Protein AF-A0A914PZI1-F1 (afdb_monomer)

Secondary structure (DSSP, 8-state):
-----------GGGHHHHHHHHHHHT-HHHHHHHHHHHHHHHHHTTS-----------S---------EEEEE-S--SEEEEETT--EEEEEEEEEES--EEEEEETTEEPPP-SSEEEEEETTEEEEEESS--GGG-EEEEEEEEETTEEEEEEEEEEEE-------

InterPro domains:
  IPR003598 Immunoglobulin subtype 2 [SM00408] (83-150)
  IPR003599 Immunoglobulin domain subtype [SM00409] (77-161)
  IPR007110 Immunoglobulin-like domain [PS50835] (65-161)
  IPR013098 Immunoglobulin I-set [PF07679] (71-160)
  IPR013783 Immunoglobulin-like fold [G3DSA:2.60.40.10] (67-165)
  IPR036179 Immunoglobulin-like domain superfamily [SSF48726] (71-162)

Structure (mmCIF, N/CA/C/O backbone):
data_AF-A0A914PZI1-F1
#
_entry.id   AF-A0A914PZI1-F1
#
loop_
_atom_site.group_PDB
_atom_site.id
_atom_site.type_symbol
_atom_site.label_atom_id
_atom_site.label_alt_id
_atom_site.label_comp_id
_atom_site.label_asym_id
_atom_site.label_entity_id
_atom_site.label_seq_id
_atom_site.pdbx_PDB_ins_code
_atom_site.Cartn_x
_atom_site.Cartn_y
_atom_site.Cartn_z
_atom_site.occupancy
_atom_site.B_iso_or_equiv
_atom_site.auth_seq_id
_atom_site.auth_comp_id
_atom_site.auth_asym_id
_atom_site.auth_atom_id
_atom_site.pdbx_PDB_model_num
ATOM 1 N N . MET A 1 1 ? 46.127 38.692 -4.609 1.00 44.25 1 MET A N 1
ATOM 2 C CA . MET A 1 1 ? 45.945 38.220 -3.221 1.00 44.25 1 MET A CA 1
ATOM 3 C C . MET A 1 1 ? 45.212 36.891 -3.291 1.00 44.25 1 MET A C 1
ATOM 5 O O . MET A 1 1 ? 44.071 36.889 -3.726 1.00 44.25 1 MET A O 1
ATOM 9 N N . LEU A 1 2 ? 45.874 35.771 -2.993 1.00 40.28 2 LEU A N 1
ATOM 10 C CA . LEU A 1 2 ? 45.245 34.446 -2.992 1.00 40.28 2 LEU A CA 1
ATOM 11 C C . LEU A 1 2 ? 44.801 34.139 -1.560 1.00 40.28 2 LEU A C 1
ATOM 13 O O . LEU A 1 2 ? 45.630 34.077 -0.654 1.00 40.28 2 LEU A O 1
ATOM 17 N N . THR A 1 3 ? 43.494 34.028 -1.346 1.00 47.47 3 THR A N 1
ATOM 18 C CA . THR A 1 3 ? 42.902 33.682 -0.052 1.00 47.47 3 THR A CA 1
ATOM 19 C C . THR A 1 3 ? 43.237 32.234 0.279 1.00 47.47 3 THR A C 1
ATOM 21 O O . THR A 1 3 ? 42.786 31.315 -0.401 1.00 47.47 3 THR A O 1
ATOM 24 N N . ASN A 1 4 ? 44.058 32.047 1.309 1.00 48.62 4 ASN A N 1
ATOM 25 C CA . ASN A 1 4 ? 44.426 30.746 1.845 1.00 48.62 4 ASN A CA 1
ATOM 26 C C . ASN A 1 4 ? 43.176 30.109 2.473 1.00 48.62 4 ASN A C 1
ATOM 28 O O . ASN A 1 4 ? 42.685 30.580 3.499 1.00 48.62 4 ASN A O 1
ATOM 32 N N . ILE A 1 5 ? 42.609 29.103 1.807 1.00 52.25 5 ILE A N 1
ATOM 33 C CA . ILE A 1 5 ? 41.420 28.393 2.277 1.00 52.25 5 ILE A CA 1
ATOM 34 C C . ILE A 1 5 ? 41.900 27.390 3.327 1.00 52.25 5 ILE A C 1
ATOM 36 O O . ILE A 1 5 ? 42.444 26.339 2.991 1.00 52.25 5 ILE A O 1
ATOM 40 N N . THR A 1 6 ? 4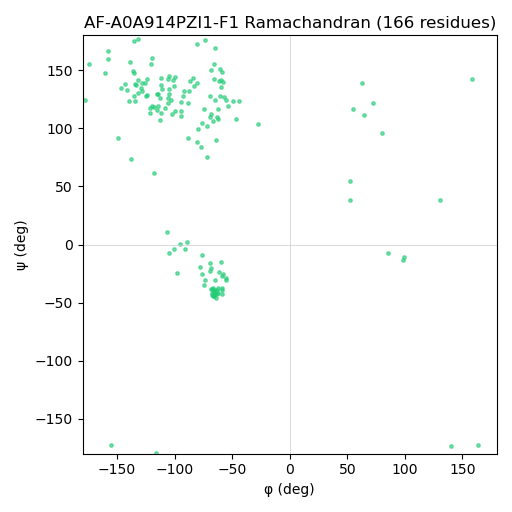1.755 27.728 4.606 1.00 53.47 6 THR A N 1
ATOM 41 C CA . THR A 1 6 ? 42.069 26.818 5.711 1.00 53.47 6 THR A CA 1
ATOM 42 C C . THR A 1 6 ? 41.155 25.596 5.619 1.00 53.47 6 THR A C 1
ATOM 44 O O . THR A 1 6 ? 39.953 25.701 5.861 1.00 53.47 6 THR A O 1
ATOM 47 N N . GLN A 1 7 ? 41.706 24.439 5.237 1.00 53.06 7 GLN A N 1
ATOM 48 C CA . GLN A 1 7 ? 40.966 23.177 5.237 1.00 53.06 7 GLN A CA 1
ATOM 49 C C . GLN A 1 7 ? 40.435 22.873 6.651 1.00 53.06 7 GLN A C 1
ATOM 51 O O . GLN A 1 7 ? 41.155 23.092 7.632 1.00 53.06 7 GLN A O 1
ATOM 56 N N . PRO A 1 8 ? 39.197 22.363 6.784 1.00 50.03 8 PRO A N 1
ATOM 57 C CA . PRO A 1 8 ? 38.625 22.028 8.081 1.00 50.03 8 PRO A CA 1
ATOM 58 C C . PRO A 1 8 ? 39.463 20.937 8.757 1.00 50.03 8 PRO A C 1
ATOM 60 O O . PRO A 1 8 ? 39.590 19.820 8.256 1.00 50.03 8 PRO A O 1
ATOM 63 N N . ARG A 1 9 ? 40.058 21.271 9.907 1.00 60.47 9 ARG A N 1
ATOM 64 C CA . ARG A 1 9 ? 40.841 20.331 10.712 1.00 60.47 9 ARG A CA 1
ATOM 65 C C . ARG A 1 9 ? 39.872 19.405 11.443 1.00 60.47 9 ARG A C 1
ATOM 67 O O . ARG A 1 9 ? 39.217 19.819 12.397 1.00 60.47 9 ARG A O 1
ATOM 74 N N . ILE A 1 10 ? 39.758 18.170 10.964 1.00 67.31 10 ILE A N 1
ATOM 75 C CA . ILE A 1 10 ? 38.937 17.135 11.599 1.00 67.31 10 ILE A CA 1
ATOM 76 C C . ILE A 1 10 ? 39.488 16.896 13.021 1.00 67.31 10 ILE A C 1
ATOM 78 O O . ILE A 1 10 ? 40.698 16.695 13.161 1.00 67.31 10 ILE A O 1
ATOM 82 N N . PRO A 1 11 ? 38.655 16.943 14.079 1.00 75.88 11 PRO A N 1
ATOM 83 C CA . PRO A 1 11 ? 39.105 16.696 15.450 1.00 75.88 11 PRO A CA 1
ATOM 84 C C . PRO A 1 11 ? 39.710 15.292 15.603 1.00 75.88 11 PRO A C 1
ATOM 86 O O . PRO A 1 11 ? 39.179 14.328 15.051 1.00 75.88 11 PRO A O 1
ATOM 89 N N . GLU A 1 12 ? 40.787 15.149 16.387 1.00 70.69 12 GLU A N 1
ATOM 90 C CA . GLU A 1 12 ? 41.511 13.870 16.553 1.00 70.69 12 GLU A CA 1
ATOM 91 C C . GLU A 1 12 ? 40.630 12.727 17.083 1.00 70.69 12 GLU A C 1
ATOM 93 O O . GLU A 1 12 ? 40.876 11.562 16.770 1.00 70.69 12 GLU A O 1
ATOM 98 N N . THR A 1 13 ? 39.549 13.046 17.800 1.00 73.50 13 THR A N 1
ATOM 99 C CA . THR A 1 13 ? 38.551 12.079 18.286 1.00 73.50 13 THR A CA 1
ATOM 100 C C . THR A 1 13 ? 37.838 11.321 17.163 1.00 73.50 13 THR A C 1
ATOM 102 O O . THR A 1 13 ? 37.382 10.201 17.380 1.00 73.50 13 THR A O 1
ATOM 105 N N . TYR A 1 14 ? 37.784 11.879 15.950 1.00 67.44 14 TYR A N 1
ATOM 106 C CA . TYR A 1 14 ? 37.192 11.236 14.774 1.00 67.44 14 TYR A CA 1
ATOM 107 C C . TYR A 1 14 ? 38.226 10.510 13.898 1.00 67.44 14 TYR A C 1
ATOM 109 O O . TYR A 1 14 ? 37.851 9.884 12.909 1.00 67.44 14 TYR A O 1
ATOM 117 N N . SER A 1 15 ? 39.516 10.523 14.263 1.00 73.38 15 SER A N 1
ATOM 118 C CA . SER A 1 15 ? 40.582 9.875 13.481 1.00 73.38 15 SER A CA 1
ATOM 119 C C . SER A 1 15 ? 40.349 8.372 13.300 1.00 73.38 15 SER A C 1
ATOM 121 O O . SER A 1 15 ? 40.605 7.839 12.223 1.00 73.38 15 SER A O 1
ATOM 123 N N . LEU A 1 16 ? 39.822 7.686 14.322 1.00 73.25 16 LEU A N 1
ATOM 124 C CA . LEU A 1 16 ? 39.502 6.257 14.237 1.00 73.25 16 LEU A CA 1
ATOM 125 C C . LEU A 1 16 ? 38.349 5.983 13.267 1.00 73.25 16 LEU A C 1
ATOM 127 O O . LEU A 1 16 ? 38.441 5.052 12.478 1.00 73.25 16 LEU A O 1
ATOM 131 N N . LEU A 1 17 ? 37.304 6.812 13.276 1.00 71.06 17 LEU A N 1
ATOM 132 C CA . LEU A 1 17 ? 36.172 6.678 12.355 1.00 71.06 17 LEU A CA 1
ATOM 133 C C . LEU A 1 17 ? 36.591 6.935 10.903 1.00 71.06 17 LEU A C 1
ATOM 135 O O . LEU A 1 17 ? 36.191 6.184 10.019 1.00 71.06 17 LEU A O 1
ATOM 139 N N . VAL A 1 18 ? 37.449 7.933 10.667 1.00 75.12 18 VAL A N 1
ATOM 140 C CA . VAL A 1 18 ? 38.014 8.207 9.334 1.00 75.12 18 VAL A CA 1
ATOM 141 C C . VAL A 1 18 ? 38.885 7.042 8.865 1.00 75.12 18 VAL A C 1
ATOM 143 O O . VAL A 1 18 ? 38.690 6.554 7.758 1.00 75.12 18 VAL A O 1
ATOM 146 N N . LYS A 1 19 ? 39.769 6.516 9.721 1.00 75.62 19 LYS A N 1
ATOM 147 C CA . LYS A 1 19 ? 40.601 5.345 9.395 1.00 75.62 19 LYS A CA 1
ATOM 148 C C . LYS A 1 19 ? 39.769 4.091 9.125 1.00 75.62 19 LYS A C 1
ATOM 150 O O . LYS A 1 19 ? 40.116 3.316 8.241 1.00 75.62 19 LYS A O 1
ATOM 155 N N . VAL A 1 20 ? 38.675 3.884 9.860 1.00 75.06 20 VAL A N 1
ATOM 156 C CA . VAL A 1 20 ? 37.734 2.780 9.616 1.00 75.06 20 VAL A CA 1
ATOM 157 C C . VAL A 1 20 ? 37.023 2.968 8.278 1.00 75.06 20 VAL A C 1
ATOM 159 O O . VAL A 1 20 ? 36.961 2.020 7.505 1.00 75.06 20 VAL A O 1
ATOM 162 N N . ALA A 1 21 ? 36.550 4.173 7.956 1.00 69.38 21 ALA A N 1
ATOM 163 C CA . ALA A 1 21 ? 35.927 4.466 6.665 1.00 69.38 21 ALA A CA 1
ATOM 164 C C . ALA A 1 21 ? 36.906 4.292 5.488 1.00 69.38 21 ALA A C 1
ATOM 166 O O . ALA A 1 21 ? 36.553 3.681 4.481 1.00 69.38 21 ALA A O 1
ATOM 167 N N . GLU A 1 22 ? 38.153 4.752 5.627 1.00 71.00 22 GLU A N 1
ATOM 168 C CA . GLU A 1 22 ? 39.214 4.551 4.632 1.00 71.00 22 GLU A CA 1
ATOM 169 C C . GLU A 1 22 ? 39.576 3.069 4.482 1.00 71.00 22 GLU A C 1
ATOM 171 O O . GLU A 1 22 ? 39.730 2.576 3.366 1.00 71.00 22 GLU A O 1
ATOM 176 N N . SER A 1 23 ? 39.657 2.333 5.593 1.00 68.00 23 SER A N 1
ATOM 177 C CA . SER A 1 23 ? 39.932 0.894 5.591 1.00 68.00 23 SER A CA 1
ATOM 178 C C . SER A 1 23 ? 38.785 0.085 4.973 1.00 68.00 23 SER A C 1
ATOM 180 O O . SER A 1 23 ? 39.045 -0.840 4.204 1.00 68.00 23 SER A O 1
ATOM 182 N N . LEU A 1 24 ? 37.528 0.471 5.222 1.00 65.69 24 LEU A N 1
ATOM 183 C CA . LEU A 1 24 ? 36.348 -0.092 4.559 1.00 65.69 24 LEU A CA 1
ATOM 184 C C . LEU A 1 24 ? 36.342 0.231 3.056 1.00 65.69 24 LEU A C 1
ATOM 186 O O . LEU A 1 24 ? 36.035 -0.645 2.251 1.00 65.69 24 LEU A O 1
ATOM 190 N N . GLY A 1 25 ? 36.755 1.440 2.659 1.00 63.59 25 GLY A N 1
ATOM 191 C CA . GLY A 1 25 ? 36.906 1.840 1.253 1.00 63.59 25 GLY A CA 1
ATOM 192 C C . GLY A 1 25 ? 38.055 1.136 0.518 1.00 63.59 25 GLY A C 1
ATOM 193 O O . GLY A 1 25 ? 38.027 1.003 -0.703 1.00 63.59 25 GLY A O 1
ATOM 194 N N . GLN A 1 26 ? 39.052 0.633 1.247 1.00 64.56 26 GLN A N 1
ATOM 195 C CA . GLN A 1 26 ? 40.140 -0.190 0.707 1.00 64.56 26 GLN A CA 1
ATOM 196 C C . GLN A 1 26 ? 39.821 -1.690 0.701 1.00 64.56 26 GLN A C 1
ATOM 198 O O . GLN A 1 26 ? 40.679 -2.480 0.294 1.00 64.56 26 GLN A O 1
ATOM 203 N N . SER A 1 27 ? 38.616 -2.082 1.134 1.00 68.00 27 SER A N 1
ATOM 204 C CA . SER A 1 27 ? 38.190 -3.477 1.206 1.00 68.00 27 SER A CA 1
ATOM 205 C C . SER A 1 27 ? 38.465 -4.201 -0.109 1.00 68.00 27 SER A C 1
ATOM 207 O O . SER A 1 27 ? 37.996 -3.811 -1.182 1.00 68.00 27 SER A O 1
ATOM 209 N N . LEU A 1 28 ? 39.229 -5.289 -0.007 1.00 60.69 28 LEU A N 1
ATOM 210 C CA . LEU A 1 28 ? 39.593 -6.146 -1.131 1.00 60.69 28 LEU A CA 1
ATOM 211 C C . LEU A 1 28 ? 38.343 -6.659 -1.868 1.00 60.69 28 LEU A C 1
ATOM 213 O O . LEU A 1 28 ? 38.380 -6.825 -3.082 1.00 60.69 28 LEU A O 1
ATOM 217 N N . ALA A 1 29 ? 37.218 -6.806 -1.159 1.00 62.22 29 ALA A N 1
ATOM 218 C CA . ALA A 1 29 ? 35.935 -7.181 -1.742 1.00 62.22 29 ALA A CA 1
ATOM 219 C C . ALA A 1 29 ? 35.422 -6.150 -2.765 1.00 62.22 29 ALA A C 1
ATOM 221 O O . ALA A 1 29 ? 34.962 -6.539 -3.833 1.00 62.22 29 ALA A O 1
ATOM 222 N N . ALA A 1 30 ? 35.553 -4.846 -2.490 1.00 61.62 30 ALA A N 1
ATOM 223 C CA . ALA A 1 30 ? 35.122 -3.798 -3.418 1.00 61.62 30 ALA A CA 1
ATOM 224 C C . ALA A 1 30 ? 36.003 -3.755 -4.679 1.00 61.62 30 ALA A C 1
ATOM 226 O O . ALA A 1 30 ? 35.492 -3.590 -5.784 1.00 61.62 30 ALA A O 1
ATOM 227 N N . LYS A 1 31 ? 37.317 -3.973 -4.528 1.00 64.00 31 LYS A N 1
ATOM 228 C CA . LYS A 1 31 ? 38.258 -4.040 -5.661 1.00 64.00 31 LYS A CA 1
ATOM 229 C C . LYS A 1 31 ? 37.998 -5.247 -6.561 1.00 64.00 31 LYS A C 1
ATOM 231 O O . LYS A 1 31 ? 37.958 -5.083 -7.772 1.00 64.00 31 LYS A O 1
ATOM 236 N N . ILE A 1 32 ? 37.741 -6.422 -5.977 1.00 67.75 32 ILE A N 1
ATOM 237 C CA . ILE A 1 32 ? 37.406 -7.641 -6.733 1.00 67.75 32 ILE A CA 1
ATOM 238 C C . ILE A 1 32 ? 36.148 -7.431 -7.584 1.00 67.75 32 ILE A C 1
ATOM 240 O O . ILE A 1 32 ? 36.118 -7.838 -8.742 1.00 67.75 32 ILE A O 1
ATOM 244 N N . ILE A 1 33 ? 35.122 -6.775 -7.032 1.00 68.75 33 ILE A N 1
ATOM 245 C CA . ILE A 1 33 ? 33.871 -6.508 -7.754 1.00 68.75 33 ILE A CA 1
ATOM 246 C C . ILE A 1 33 ? 34.113 -5.541 -8.923 1.00 68.75 33 ILE A C 1
ATOM 248 O O . ILE A 1 33 ? 33.641 -5.796 -10.028 1.00 68.75 33 ILE A O 1
ATOM 252 N N . ILE A 1 34 ? 34.881 -4.466 -8.712 1.00 67.50 34 ILE A N 1
ATOM 253 C CA . ILE A 1 34 ? 35.192 -3.483 -9.763 1.00 67.50 34 ILE A CA 1
ATOM 254 C C . ILE A 1 34 ? 36.042 -4.109 -10.881 1.00 67.50 34 ILE A C 1
ATOM 256 O O . ILE A 1 34 ? 35.737 -3.907 -12.057 1.00 67.50 34 ILE A O 1
ATOM 260 N N . ASP A 1 35 ? 37.060 -4.903 -10.538 1.00 71.50 35 ASP A N 1
ATOM 261 C CA . ASP A 1 35 ? 37.911 -5.572 -11.529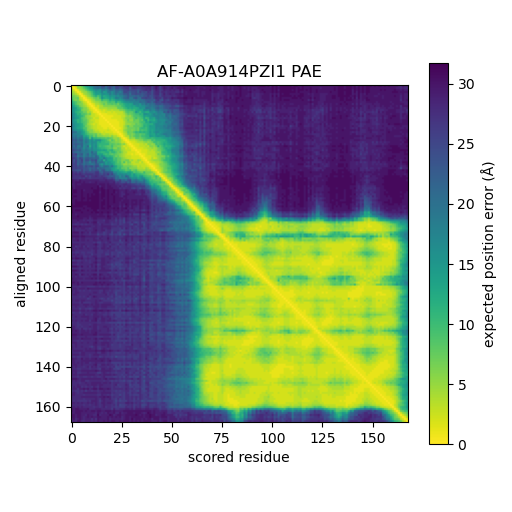 1.00 71.50 35 ASP A CA 1
ATOM 262 C C . ASP A 1 35 ? 37.123 -6.618 -12.336 1.00 71.50 35 ASP A C 1
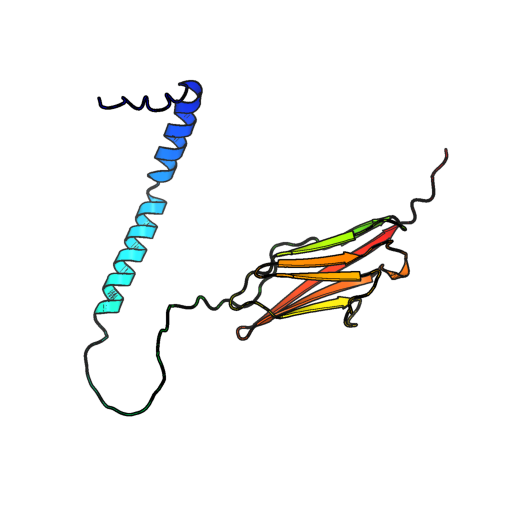ATOM 264 O O . ASP A 1 35 ? 37.251 -6.671 -13.561 1.00 71.50 35 ASP A O 1
ATOM 268 N N . ALA A 1 36 ? 36.234 -7.381 -11.688 1.00 69.75 36 ALA A N 1
ATOM 269 C CA . ALA A 1 36 ? 35.349 -8.330 -12.369 1.00 69.75 36 ALA A CA 1
ATOM 270 C C . ALA A 1 36 ? 34.371 -7.632 -13.333 1.00 69.75 36 ALA A C 1
ATOM 272 O O . ALA A 1 36 ? 34.126 -8.120 -14.438 1.00 69.75 36 ALA A O 1
ATOM 273 N N . MET A 1 37 ? 33.838 -6.467 -12.947 1.00 68.38 37 MET A N 1
ATOM 274 C CA . MET A 1 37 ? 32.968 -5.668 -13.817 1.00 68.38 37 MET A CA 1
ATOM 275 C C . MET A 1 37 ? 33.716 -5.113 -15.037 1.00 68.38 37 MET A C 1
ATOM 277 O O . MET A 1 37 ? 33.158 -5.069 -16.135 1.00 68.38 37 MET A O 1
ATOM 281 N N . HIS A 1 38 ? 34.976 -4.705 -14.875 1.00 69.56 38 HIS A N 1
ATOM 282 C CA . HIS A 1 38 ? 35.778 -4.156 -15.967 1.00 69.56 38 HIS A CA 1
ATOM 283 C C . HIS A 1 38 ? 36.249 -5.239 -16.959 1.00 69.56 38 HIS A C 1
ATOM 285 O O . HIS A 1 38 ? 36.283 -4.986 -18.166 1.00 69.56 38 HIS A O 1
ATOM 291 N N . ASP A 1 39 ? 36.545 -6.454 -16.484 1.00 68.25 39 ASP A N 1
ATOM 292 C CA . ASP A 1 39 ? 36.898 -7.602 -17.333 1.00 68.25 39 ASP A CA 1
ATOM 293 C C . ASP A 1 39 ? 35.708 -8.083 -18.187 1.00 68.25 39 ASP A C 1
ATOM 295 O O . ASP A 1 39 ? 35.832 -8.247 -19.405 1.00 68.25 39 ASP A O 1
ATOM 299 N N . ALA A 1 40 ? 34.511 -8.164 -17.590 1.00 65.56 40 ALA A N 1
ATOM 300 C CA . ALA A 1 40 ? 33.278 -8.500 -18.307 1.00 65.56 40 ALA A CA 1
ATOM 301 C C . ALA A 1 40 ? 32.968 -7.505 -19.444 1.00 65.56 40 ALA A C 1
ATOM 303 O O . ALA A 1 40 ? 32.569 -7.904 -20.541 1.00 65.56 40 ALA A O 1
ATOM 304 N N . ALA A 1 41 ? 33.212 -6.210 -19.217 1.00 60.94 41 ALA A N 1
ATOM 305 C CA . ALA A 1 41 ? 33.046 -5.179 -20.240 1.00 60.94 41 ALA A CA 1
ATOM 306 C C . ALA A 1 41 ? 34.028 -5.342 -21.418 1.00 60.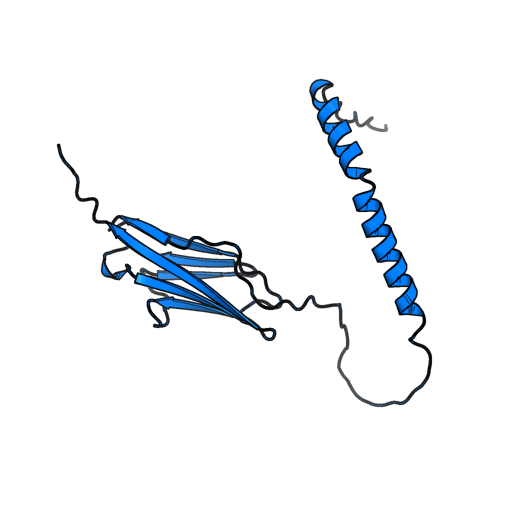94 41 ALA A C 1
ATOM 308 O O . ALA A 1 41 ? 33.686 -5.016 -22.557 1.00 60.94 41 ALA A O 1
ATOM 309 N N . ARG A 1 42 ? 35.230 -5.887 -21.181 1.00 64.31 42 ARG A N 1
ATOM 310 C CA . ARG A 1 42 ? 36.243 -6.110 -22.227 1.00 64.31 42 ARG A CA 1
ATOM 311 C C . ARG A 1 42 ? 35.892 -7.286 -23.145 1.00 64.31 42 ARG A C 1
ATOM 313 O O . ARG A 1 42 ? 36.215 -7.242 -24.332 1.00 64.31 42 ARG A O 1
ATOM 320 N N . HIS A 1 43 ? 35.192 -8.298 -22.629 1.00 61.72 43 HIS A N 1
ATOM 321 C CA . HIS A 1 43 ? 34.800 -9.490 -23.390 1.00 61.72 43 HIS A CA 1
ATOM 322 C C . HIS A 1 43 ? 33.619 -9.263 -24.355 1.00 61.72 43 HIS A C 1
ATOM 324 O O . HIS A 1 43 ? 33.524 -9.941 -25.376 1.00 61.72 43 HIS A O 1
ATOM 330 N N . LEU A 1 44 ? 32.743 -8.286 -24.092 1.00 58.84 44 LEU A N 1
ATOM 331 C CA . LEU A 1 44 ? 31.598 -7.986 -24.969 1.00 58.84 44 LEU A CA 1
ATOM 332 C C . LEU A 1 44 ? 31.980 -7.195 -26.234 1.00 58.84 44 LEU A C 1
ATOM 334 O O . LEU A 1 44 ? 31.248 -7.226 -27.222 1.00 58.84 44 LEU A O 1
ATOM 338 N N . ALA A 1 45 ? 33.141 -6.535 -26.251 1.00 55.28 45 ALA A N 1
ATOM 339 C CA . ALA A 1 45 ? 33.571 -5.690 -27.367 1.00 55.28 45 ALA A CA 1
ATOM 340 C C . ALA A 1 45 ? 34.074 -6.462 -28.609 1.00 55.28 45 ALA A C 1
ATOM 342 O O . ALA A 1 45 ? 34.304 -5.850 -29.648 1.00 55.28 45 ALA A O 1
ATOM 343 N N . THR A 1 46 ? 34.255 -7.787 -28.540 1.00 53.91 46 THR A N 1
ATOM 344 C CA . THR A 1 46 ? 34.874 -8.587 -29.621 1.00 53.91 46 THR A CA 1
ATOM 345 C C . THR A 1 46 ? 33.890 -9.343 -30.521 1.00 53.91 46 THR A C 1
ATOM 347 O O . THR A 1 46 ? 34.318 -9.919 -31.516 1.00 53.91 46 THR A O 1
ATOM 350 N N . THR A 1 47 ? 32.580 -9.309 -30.242 1.00 54.12 47 THR A N 1
ATOM 351 C CA . THR A 1 47 ? 31.578 -10.112 -30.989 1.00 54.12 47 THR A CA 1
ATOM 352 C C . THR A 1 47 ? 30.709 -9.286 -31.949 1.00 54.12 47 THR A C 1
ATOM 354 O O . THR A 1 47 ? 29.731 -9.787 -32.490 1.00 54.12 47 THR A O 1
ATOM 357 N N . ALA A 1 48 ? 31.051 -8.021 -32.197 1.00 53.69 48 ALA A N 1
ATOM 358 C CA . ALA A 1 48 ? 30.305 -7.151 -33.108 1.00 53.69 48 ALA A CA 1
ATOM 359 C C . ALA A 1 48 ? 31.174 -6.703 -34.294 1.00 53.69 48 ALA A C 1
ATOM 361 O O . ALA A 1 48 ? 31.451 -5.522 -34.480 1.00 53.69 48 ALA A O 1
ATOM 362 N N . THR A 1 49 ? 31.644 -7.653 -35.103 1.00 56.25 49 THR A N 1
ATOM 363 C CA . THR A 1 49 ? 32.111 -7.379 -36.473 1.00 56.25 49 THR A CA 1
ATOM 364 C C . THR A 1 49 ? 31.866 -8.606 -37.351 1.00 56.25 49 THR A C 1
ATOM 366 O O . THR A 1 49 ? 32.691 -9.510 -37.415 1.00 56.25 49 THR A O 1
ATOM 369 N N . SER A 1 50 ? 30.709 -8.655 -38.015 1.00 51.25 50 SER A N 1
ATOM 370 C CA . SER A 1 50 ? 30.598 -8.962 -39.455 1.00 51.25 50 SER A CA 1
ATOM 371 C C . SER A 1 50 ? 29.139 -8.886 -39.952 1.00 51.25 50 SER A C 1
ATOM 373 O O . SER A 1 50 ? 28.273 -9.574 -39.429 1.00 51.25 50 SER A O 1
ATOM 375 N N . SER A 1 51 ? 28.958 -8.044 -40.985 1.00 47.78 51 SER A N 1
ATOM 376 C CA . SER A 1 51 ? 27.956 -8.016 -42.081 1.00 47.78 51 SER A CA 1
ATOM 377 C C . SER A 1 51 ? 26.459 -7.787 -41.763 1.00 47.78 51 SER A C 1
ATOM 379 O O . SER A 1 51 ? 25.854 -8.583 -41.060 1.00 47.78 51 SER A O 1
ATOM 381 N N . SER A 1 52 ? 25.862 -6.636 -42.140 1.00 49.25 52 SER A N 1
ATOM 382 C CA . SER A 1 52 ? 25.209 -6.291 -43.445 1.00 49.25 52 SER A CA 1
ATOM 383 C C . SER A 1 52 ? 23.862 -7.030 -43.619 1.00 49.25 52 SER A C 1
ATOM 385 O O . SER A 1 52 ? 23.859 -8.246 -43.511 1.00 49.25 52 SER A O 1
ATOM 387 N N . GLU A 1 53 ? 22.683 -6.414 -43.812 1.00 49.31 53 GLU A N 1
ATOM 388 C CA . GLU A 1 53 ? 22.237 -5.496 -44.889 1.00 49.31 53 GLU A CA 1
ATOM 389 C C . GLU A 1 53 ? 21.034 -4.589 -44.464 1.00 49.31 53 GLU A C 1
ATOM 391 O O . GLU A 1 53 ? 20.413 -4.807 -43.425 1.00 49.31 53 GLU A O 1
ATOM 396 N N . GLU A 1 54 ? 20.769 -3.551 -45.275 1.00 48.00 54 GLU A N 1
ATOM 397 C CA . GLU A 1 54 ? 19.843 -2.386 -45.178 1.00 48.00 54 GLU A CA 1
ATOM 398 C C . GLU A 1 54 ? 18.323 -2.760 -45.177 1.00 48.00 54 GLU A C 1
ATOM 400 O O . GLU A 1 54 ? 18.001 -3.916 -45.422 1.00 48.00 54 GLU A O 1
ATOM 405 N N . SER A 1 55 ? 17.296 -1.923 -44.899 1.00 47.03 55 SER A N 1
ATOM 406 C CA . SER A 1 55 ? 17.020 -0.514 -45.276 1.00 47.03 55 SER A CA 1
ATOM 407 C C . SER A 1 55 ? 15.748 0.073 -44.584 1.00 47.03 55 SER A C 1
ATOM 409 O O . SER A 1 55 ? 14.825 -0.673 -44.279 1.00 47.03 55 SER A O 1
ATOM 411 N N . GLU A 1 56 ? 15.712 1.421 -44.452 1.00 46.56 56 GLU A N 1
ATOM 412 C CA . GLU A 1 56 ? 14.557 2.380 -44.462 1.00 46.56 56 GLU A CA 1
ATOM 413 C C . GLU A 1 56 ? 13.451 2.285 -43.366 1.00 46.56 56 GLU A C 1
ATOM 415 O O . GLU A 1 56 ? 12.993 1.212 -43.018 1.00 46.56 56 GLU A O 1
ATOM 420 N N . SER A 1 57 ? 12.881 3.336 -42.756 1.00 44.00 57 SER A N 1
ATOM 421 C CA . SER A 1 57 ? 12.931 4.799 -42.894 1.00 44.00 57 SER A CA 1
ATOM 422 C C . SER A 1 57 ? 12.431 5.473 -41.594 1.00 44.00 57 SER A C 1
ATOM 424 O O . SER A 1 57 ? 11.499 4.974 -40.972 1.00 44.00 57 SER A O 1
ATOM 426 N N . GLU A 1 58 ? 13.006 6.638 -41.280 1.00 50.19 58 GLU A N 1
ATOM 427 C CA . GLU A 1 58 ? 12.544 7.731 -40.395 1.00 50.19 58 GLU A CA 1
ATOM 428 C C . GLU A 1 58 ? 12.163 7.449 -38.923 1.00 50.19 58 GLU A C 1
ATOM 430 O O . GLU A 1 58 ? 11.139 6.852 -38.610 1.00 50.19 58 GLU A O 1
ATOM 435 N N . GLY A 1 59 ? 12.927 8.061 -38.000 1.00 39.69 59 GLY A N 1
ATOM 436 C CA . GLY A 1 59 ? 12.353 8.515 -36.724 1.00 39.69 59 GLY A CA 1
ATOM 437 C C . GLY A 1 59 ? 13.055 8.145 -35.416 1.00 39.69 59 GLY A C 1
ATOM 438 O O . GLY A 1 59 ? 12.371 7.914 -34.431 1.00 39.69 59 GLY A O 1
ATOM 439 N N . GLY A 1 60 ? 14.391 8.151 -35.360 1.00 41.66 60 GLY A N 1
ATOM 440 C CA . GLY A 1 60 ? 15.134 8.414 -34.115 1.00 41.66 60 GLY A CA 1
ATOM 441 C C . GLY A 1 60 ? 15.291 7.252 -33.124 1.00 41.66 60 GLY A C 1
ATOM 442 O O . GLY A 1 60 ? 14.493 7.063 -32.214 1.00 41.66 60 GLY A O 1
ATOM 443 N N . ILE A 1 61 ? 16.428 6.559 -33.208 1.00 47.28 61 ILE A N 1
ATOM 444 C CA . ILE A 1 61 ? 16.921 5.675 -32.145 1.00 47.28 61 ILE A CA 1
ATOM 445 C C . ILE A 1 61 ? 17.769 6.506 -31.176 1.00 47.28 61 ILE A C 1
ATOM 447 O O . ILE A 1 61 ? 18.799 7.063 -31.558 1.00 47.28 61 ILE A O 1
ATOM 451 N N . LYS A 1 62 ? 17.388 6.524 -29.896 1.00 47.38 62 LYS A N 1
ATOM 452 C CA . LYS A 1 62 ? 18.316 6.798 -28.790 1.00 47.38 62 LYS A CA 1
ATOM 453 C C . LYS A 1 62 ? 18.020 5.831 -27.643 1.00 47.38 62 LYS A C 1
ATOM 455 O O . LYS A 1 62 ? 17.404 6.190 -26.647 1.00 47.38 62 LYS A O 1
ATOM 460 N N . ILE A 1 63 ? 18.408 4.568 -27.822 1.00 44.69 63 ILE A N 1
ATOM 461 C CA . ILE A 1 63 ? 18.264 3.532 -26.794 1.00 44.69 63 ILE A CA 1
ATOM 462 C C . ILE A 1 63 ? 19.434 3.694 -25.817 1.00 44.69 63 ILE A C 1
ATOM 464 O O . ILE A 1 63 ? 20.508 3.124 -25.993 1.00 44.69 63 ILE A O 1
ATOM 468 N N . SER A 1 64 ? 19.244 4.536 -24.802 1.00 54.25 64 SER A N 1
ATOM 469 C CA . SER A 1 64 ? 19.935 4.385 -23.515 1.00 54.25 64 SER A CA 1
ATOM 470 C C . SER A 1 64 ? 19.551 3.024 -22.914 1.00 54.25 64 SER A C 1
ATOM 472 O O . SER A 1 64 ? 18.435 2.572 -23.174 1.00 54.25 64 SER A O 1
ATOM 474 N N . PRO A 1 65 ? 20.401 2.358 -22.108 1.00 49.62 65 PRO A N 1
ATOM 475 C CA . PRO A 1 65 ? 19.967 1.192 -21.346 1.00 49.62 65 PRO A CA 1
ATOM 476 C C . PRO A 1 65 ? 18.904 1.651 -20.340 1.00 49.62 65 PRO A C 1
ATOM 478 O O . PRO A 1 65 ? 19.215 2.101 -19.241 1.00 49.62 65 PRO A O 1
ATOM 481 N N . SER A 1 66 ? 17.637 1.621 -20.745 1.00 55.97 66 SER A N 1
ATOM 482 C CA . SER A 1 66 ? 16.515 1.840 -19.848 1.00 55.97 66 SER A CA 1
ATOM 483 C C . SER A 1 66 ? 16.470 0.632 -18.927 1.00 55.97 66 SER A C 1
ATOM 485 O O . SER A 1 66 ? 16.192 -0.480 -19.373 1.00 55.97 66 SER A O 1
ATOM 487 N N . LEU A 1 67 ? 16.8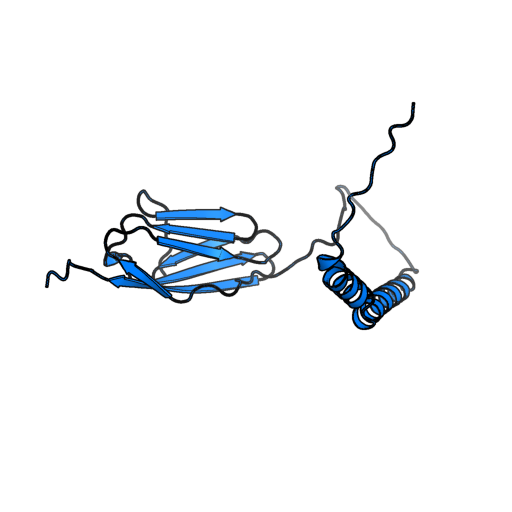14 0.832 -17.655 1.00 64.50 67 LEU A N 1
ATOM 488 C CA . LEU A 1 67 ? 16.600 -0.168 -16.619 1.00 64.50 67 LEU A CA 1
ATOM 489 C C . LEU A 1 67 ? 15.117 -0.559 -16.663 1.00 64.50 67 LEU A C 1
ATOM 491 O O . LEU A 1 67 ? 14.249 0.300 -16.525 1.00 64.50 67 LEU A O 1
ATOM 495 N N . THR A 1 68 ? 14.836 -1.832 -16.927 1.00 81.56 68 THR A N 1
ATOM 496 C CA . THR A 1 68 ? 13.476 -2.373 -16.988 1.00 81.56 68 THR A CA 1
ATOM 497 C C . THR A 1 68 ? 13.320 -3.317 -15.814 1.00 81.56 68 THR A C 1
ATOM 499 O O . THR A 1 68 ? 14.028 -4.315 -15.702 1.00 81.56 68 THR A O 1
ATOM 502 N N . LEU A 1 69 ? 12.456 -2.940 -14.878 1.00 85.25 69 LEU A N 1
ATOM 503 C CA . LEU A 1 69 ? 12.297 -3.626 -13.604 1.00 85.25 69 LEU A CA 1
ATOM 504 C C . LEU A 1 69 ? 10.809 -3.806 -13.337 1.00 85.25 69 LEU A C 1
ATOM 506 O O . LEU A 1 69 ? 10.060 -2.827 -13.330 1.00 85.25 69 LEU A O 1
ATOM 510 N N . ALA A 1 70 ? 10.383 -5.052 -13.138 1.00 88.38 70 ALA A N 1
ATOM 511 C CA . ALA A 1 70 ? 9.026 -5.361 -12.703 1.00 88.38 70 ALA A CA 1
ATOM 512 C C . ALA A 1 70 ? 8.740 -4.687 -11.348 1.00 88.38 70 ALA A C 1
ATOM 514 O O . ALA A 1 70 ? 9.665 -4.521 -10.553 1.00 88.38 70 ALA A O 1
ATOM 515 N N . PRO A 1 71 ? 7.489 -4.289 -11.074 1.00 91.00 71 PRO A N 1
ATOM 516 C CA . PRO A 1 71 ? 7.150 -3.652 -9.819 1.00 91.00 71 PRO A CA 1
ATOM 517 C C . PRO A 1 71 ? 7.426 -4.598 -8.652 1.00 91.00 71 PRO A C 1
ATOM 519 O O . PRO A 1 71 ? 7.124 -5.787 -8.734 1.00 91.00 71 PRO A O 1
ATOM 522 N N . THR A 1 72 ? 7.935 -4.064 -7.552 1.00 89.88 72 THR A N 1
ATOM 523 C CA . THR A 1 72 ? 8.069 -4.753 -6.269 1.00 89.88 72 THR A CA 1
ATOM 524 C C . THR A 1 72 ? 7.791 -3.773 -5.142 1.00 89.88 72 THR A C 1
ATOM 526 O O . THR A 1 72 ? 8.227 -2.625 -5.184 1.00 89.88 72 THR A O 1
ATOM 529 N N . PHE A 1 73 ? 7.062 -4.216 -4.121 1.00 89.38 73 PHE A N 1
ATOM 530 C CA . PHE A 1 73 ? 6.856 -3.414 -2.919 1.00 89.38 73 PHE A CA 1
ATOM 531 C C . PHE A 1 73 ? 7.998 -3.659 -1.937 1.00 89.38 73 PHE A C 1
ATOM 533 O O . PHE A 1 73 ? 8.331 -4.811 -1.652 1.00 89.38 73 PHE A O 1
ATOM 540 N N . GLU A 1 74 ? 8.572 -2.586 -1.399 1.00 86.75 74 GLU A N 1
ATOM 541 C CA . GLU A 1 74 ? 9.479 -2.698 -0.256 1.00 86.75 74 GLU A CA 1
ATOM 542 C C . GLU A 1 74 ? 8.700 -3.197 0.973 1.00 86.75 74 GLU A C 1
ATOM 544 O O . GLU A 1 74 ? 7.479 -3.016 1.063 1.00 86.75 74 GLU A O 1
ATOM 549 N N . ILE A 1 75 ? 9.402 -3.824 1.924 1.00 78.94 75 ILE A N 1
ATOM 550 C CA . ILE A 1 75 ? 8.840 -4.351 3.176 1.00 78.94 75 ILE A CA 1
ATOM 551 C C . ILE A 1 75 ? 7.937 -3.289 3.819 1.00 78.94 75 ILE A C 1
ATOM 553 O O . ILE A 1 75 ? 8.398 -2.280 4.349 1.00 78.94 75 ILE A O 1
ATOM 557 N N . SER A 1 76 ? 6.632 -3.536 3.759 1.00 83.19 76 SER A N 1
ATOM 558 C CA . SER A 1 76 ? 5.587 -2.599 4.164 1.00 83.19 76 SER A CA 1
ATOM 559 C C . SER A 1 76 ? 4.751 -3.195 5.297 1.00 83.19 76 SER A C 1
ATOM 561 O O . SER A 1 76 ? 4.765 -4.399 5.549 1.00 83.19 76 SER A O 1
ATOM 563 N N . LYS A 1 77 ? 4.039 -2.345 6.038 1.00 86.06 77 LYS A N 1
ATOM 564 C CA . LYS A 1 77 ? 3.368 -2.747 7.278 1.00 86.06 77 LYS A CA 1
ATOM 565 C C . LYS A 1 77 ? 2.108 -3.581 7.018 1.00 86.06 77 LYS A C 1
ATOM 567 O O . LYS A 1 77 ? 1.092 -3.066 6.574 1.00 86.06 77 LYS A O 1
ATOM 572 N N . GLU A 1 78 ? 2.101 -4.832 7.456 1.00 90.50 78 GLU A N 1
ATOM 573 C CA . GLU A 1 78 ? 0.963 -5.741 7.240 1.00 90.50 78 GLU A CA 1
ATOM 574 C C . GLU A 1 78 ? -0.310 -5.361 8.017 1.00 90.50 78 GLU A C 1
ATOM 576 O O . GLU A 1 78 ? -1.402 -5.822 7.685 1.00 90.50 78 GLU A O 1
ATOM 581 N N . THR A 1 79 ? -0.216 -4.554 9.083 1.00 92.19 79 THR A N 1
ATOM 582 C CA . THR A 1 79 ? -1.367 -4.251 9.954 1.00 92.19 79 THR A CA 1
ATOM 583 C C . THR A 1 79 ? -1.344 -2.840 10.548 1.00 92.19 79 THR A C 1
ATOM 585 O O . THR A 1 79 ? -0.341 -2.390 11.102 1.00 92.19 79 THR A O 1
ATOM 588 N N . TYR A 1 80 ? -2.484 -2.148 10.517 1.00 92.38 80 TYR A N 1
ATOM 589 C CA . TYR A 1 80 ? -2.694 -0.819 11.094 1.00 92.38 80 TYR A CA 1
ATOM 590 C C . TYR A 1 80 ? -3.785 -0.868 12.164 1.00 92.38 80 TYR A C 1
ATOM 592 O O . TYR A 1 80 ? -4.928 -1.187 11.864 1.00 92.38 80 TYR A O 1
ATOM 600 N N . ASN A 1 81 ? -3.439 -0.514 13.402 1.00 93.00 81 ASN A N 1
ATOM 601 C CA . ASN A 1 81 ? -4.398 -0.337 14.492 1.00 93.00 81 ASN A CA 1
ATOM 602 C C . ASN A 1 81 ? -4.668 1.160 14.648 1.00 93.00 81 ASN A C 1
ATOM 604 O O . ASN A 1 81 ? -3.740 1.902 14.964 1.00 93.00 81 ASN A O 1
ATOM 608 N N . ILE A 1 82 ? -5.899 1.587 14.382 1.00 92.12 82 ILE A N 1
ATOM 609 C CA . ILE A 1 82 ? -6.303 2.998 14.349 1.00 92.12 82 ILE A CA 1
ATOM 610 C C . ILE A 1 82 ? -7.468 3.205 15.309 1.00 92.12 82 ILE A C 1
ATOM 612 O O . ILE A 1 82 ? -8.352 2.347 15.408 1.00 92.12 82 ILE A O 1
ATOM 616 N N . ASN A 1 83 ? -7.507 4.335 16.011 1.00 91.38 83 ASN A N 1
ATOM 617 C CA . ASN A 1 83 ? -8.657 4.640 16.848 1.00 91.38 83 ASN A CA 1
ATOM 618 C C . ASN A 1 83 ? -9.760 5.289 16.010 1.00 91.38 83 ASN A C 1
ATOM 620 O O . ASN A 1 83 ? -9.504 6.081 15.103 1.00 91.38 83 ASN A O 1
ATOM 624 N N . SER A 1 84 ? -11.016 4.970 16.319 1.00 91.56 84 SER A N 1
ATOM 625 C CA . SER A 1 84 ? -12.147 5.587 15.626 1.00 91.56 84 SER A CA 1
ATOM 626 C C . SER A 1 84 ? -12.098 7.114 15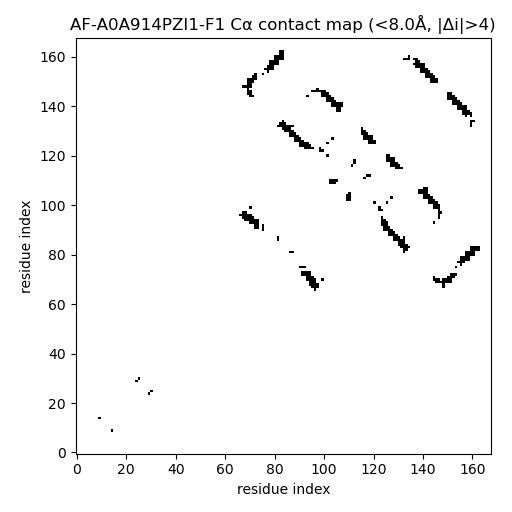.756 1.00 91.56 84 SER A C 1
ATOM 628 O O . SER A 1 84 ? -12.055 7.647 16.861 1.00 91.56 84 SER A O 1
ATOM 630 N N . GLY A 1 85 ? -12.169 7.812 14.624 1.00 89.31 85 GLY A N 1
ATOM 631 C CA . GLY A 1 85 ? -12.081 9.268 14.517 1.00 89.31 85 GLY A CA 1
ATOM 632 C C . GLY A 1 85 ? -10.697 9.793 14.130 1.00 89.31 85 GLY A C 1
ATOM 633 O O . GLY A 1 85 ? -10.606 10.951 13.724 1.00 89.31 85 GLY A O 1
ATOM 634 N N . GLU A 1 86 ? -9.651 8.967 14.187 1.00 91.75 86 GLU A N 1
ATOM 635 C CA . GLU A 1 86 ? -8.299 9.350 13.771 1.00 91.75 86 GLU A CA 1
ATOM 636 C C . GLU A 1 86 ? -8.113 9.285 12.251 1.00 91.75 86 GLU A C 1
ATOM 638 O O . GLU A 1 86 ? -8.975 8.832 11.495 1.00 91.75 86 GLU A O 1
ATOM 643 N N . ASN A 1 87 ? -6.963 9.763 11.791 1.00 92.69 87 ASN A N 1
ATOM 644 C CA . ASN A 1 87 ? -6.555 9.715 10.398 1.00 92.69 87 ASN A CA 1
ATOM 645 C C . ASN A 1 87 ? -5.499 8.621 10.240 1.00 92.69 87 ASN A C 1
ATOM 647 O O . ASN A 1 87 ? -4.658 8.441 11.119 1.00 92.69 87 ASN A O 1
ATOM 651 N N . VAL A 1 88 ? -5.502 7.929 9.105 1.00 93.19 88 VAL A N 1
ATOM 652 C CA . VAL A 1 88 ? -4.464 6.952 8.766 1.00 93.19 88 VAL A CA 1
ATOM 653 C C . VAL A 1 88 ? -3.864 7.275 7.411 1.00 93.19 88 VAL A C 1
ATOM 655 O O . VAL A 1 88 ? -4.581 7.618 6.474 1.00 93.19 88 VAL A O 1
ATOM 658 N N . THR A 1 89 ? -2.547 7.130 7.317 1.00 93.75 89 THR A N 1
ATOM 659 C CA . THR A 1 89 ? -1.813 7.171 6.055 1.00 93.75 89 THR A CA 1
ATOM 660 C C . THR A 1 89 ? -1.071 5.854 5.901 1.00 93.75 89 THR A C 1
ATOM 662 O O . THR A 1 89 ? -0.210 5.518 6.715 1.00 93.75 89 THR A O 1
ATOM 665 N N . ILE A 1 90 ? -1.419 5.100 4.866 1.00 92.19 90 ILE A N 1
ATOM 666 C CA . ILE A 1 90 ? -0.707 3.889 4.470 1.00 92.19 90 ILE A CA 1
ATOM 667 C C . ILE A 1 90 ? 0.288 4.306 3.400 1.00 92.19 90 ILE A C 1
ATOM 669 O O . ILE A 1 90 ? -0.120 4.690 2.311 1.00 92.19 90 ILE A O 1
ATOM 673 N N . HIS A 1 91 ? 1.573 4.259 3.729 1.00 91.31 91 HIS A N 1
ATOM 674 C CA . HIS A 1 91 ? 2.669 4.578 2.821 1.00 91.31 91 HIS A CA 1
ATOM 675 C C . HIS A 1 91 ? 3.346 3.284 2.375 1.00 91.31 91 HIS A C 1
ATOM 677 O O . HIS A 1 91 ? 3.658 2.444 3.221 1.00 91.31 91 HIS A O 1
ATOM 683 N N . THR A 1 92 ? 3.606 3.151 1.076 1.00 88.44 92 THR A N 1
ATOM 684 C CA . THR A 1 92 ? 4.350 2.018 0.516 1.00 88.44 92 THR A CA 1
ATOM 685 C C . THR A 1 92 ? 5.284 2.470 -0.598 1.00 88.44 92 THR A C 1
ATOM 687 O O . THR A 1 92 ? 4.854 3.180 -1.515 1.00 88.44 92 THR A O 1
ATOM 690 N N . GLN A 1 93 ? 6.527 2.001 -0.544 1.00 91.06 93 GLN A N 1
ATOM 691 C CA . GLN A 1 93 ? 7.515 2.198 -1.597 1.00 91.06 93 GLN A CA 1
ATOM 692 C C . GLN A 1 93 ? 7.322 1.140 -2.690 1.00 91.06 93 GLN A C 1
ATOM 694 O O . GLN A 1 93 ? 7.098 -0.037 -2.398 1.00 91.06 93 GLN A O 1
ATOM 699 N N . ILE A 1 94 ? 7.392 1.573 -3.944 1.00 90.56 94 ILE A N 1
ATOM 700 C CA . ILE A 1 94 ? 7.277 0.735 -5.135 1.00 90.56 94 ILE A CA 1
ATOM 701 C C . ILE A 1 94 ? 8.562 0.905 -5.930 1.00 90.56 94 ILE A C 1
ATOM 703 O O . ILE A 1 94 ? 8.815 1.966 -6.493 1.00 90.56 94 ILE A O 1
ATOM 707 N N . GLU A 1 95 ? 9.354 -0.148 -6.020 1.00 88.88 95 GLU A N 1
ATOM 708 C CA . GLU A 1 95 ? 10.448 -0.207 -6.979 1.00 88.88 95 GLU A CA 1
ATOM 709 C C . GLU A 1 95 ? 9.912 -0.742 -8.301 1.00 88.88 95 GLU A C 1
ATOM 711 O O . GLU A 1 95 ? 9.064 -1.625 -8.314 1.00 88.88 95 GLU A O 1
ATOM 716 N N . GLY A 1 96 ? 10.362 -0.192 -9.422 1.00 84.62 96 GLY A N 1
ATOM 717 C CA . GLY A 1 96 ? 9.923 -0.630 -10.741 1.00 84.62 96 GLY A CA 1
ATOM 718 C C . GLY A 1 96 ? 10.143 0.453 -11.783 1.00 84.62 96 GLY A C 1
ATOM 719 O O . GLY A 1 96 ? 9.968 1.639 -11.510 1.00 84.62 96 GLY A O 1
ATOM 720 N N . ALA A 1 97 ? 10.532 0.038 -12.982 1.00 82.44 97 ALA A N 1
ATOM 721 C CA . ALA A 1 97 ? 10.834 0.933 -14.088 1.00 82.44 97 ALA A CA 1
ATOM 722 C C . ALA A 1 97 ? 10.282 0.328 -15.387 1.00 82.44 97 ALA A C 1
ATOM 724 O O . ALA A 1 97 ? 10.633 -0.810 -15.716 1.00 82.44 97 ALA A O 1
ATOM 725 N N . PRO A 1 98 ? 9.422 1.040 -16.139 1.00 83.44 98 PRO A N 1
ATOM 726 C CA . PRO A 1 98 ? 8.942 2.417 -15.949 1.00 83.44 98 PRO A CA 1
ATOM 727 C C . PRO A 1 98 ? 7.923 2.564 -14.801 1.00 83.44 98 PRO A C 1
ATOM 729 O O . PRO A 1 98 ? 7.514 1.562 -14.206 1.00 83.44 98 PRO A O 1
ATOM 732 N N . CYS A 1 99 ? 7.507 3.811 -14.520 1.00 81.31 99 CYS A N 1
ATOM 733 C CA . CYS A 1 99 ? 6.501 4.157 -13.510 1.00 81.31 99 CYS A CA 1
ATOM 734 C C . CYS A 1 99 ? 5.298 3.212 -13.569 1.00 81.31 99 CYS A C 1
ATOM 736 O O . CYS A 1 99 ? 4.652 3.069 -14.609 1.00 81.31 99 CYS A O 1
ATOM 738 N N . SER A 1 100 ? 4.999 2.575 -12.440 1.00 87.38 100 SER A N 1
ATOM 739 C CA . SER A 1 100 ? 3.905 1.612 -12.355 1.00 87.38 100 SER A CA 1
ATOM 740 C C . SER A 1 100 ? 2.568 2.327 -12.208 1.00 87.38 100 SER A C 1
ATOM 742 O O . SER A 1 100 ? 2.446 3.285 -11.445 1.00 87.38 100 SER A O 1
ATOM 744 N N . LYS A 1 101 ? 1.542 1.829 -12.898 1.00 90.19 101 LYS A N 1
ATOM 745 C CA . LYS A 1 101 ? 0.156 2.180 -12.592 1.00 90.19 101 LYS A CA 1
ATOM 746 C C . LYS A 1 101 ? -0.197 1.543 -11.251 1.00 90.19 101 LYS A C 1
ATOM 748 O O . LYS A 1 101 ? 0.008 0.342 -11.081 1.00 90.19 101 LYS A O 1
ATOM 753 N N . VAL A 1 102 ? -0.711 2.339 -10.320 1.00 93.25 102 VAL A N 1
ATOM 754 C CA . VAL A 1 102 ? -1.056 1.892 -8.968 1.00 93.25 102 VAL A CA 1
ATOM 755 C C . VAL A 1 102 ? -2.555 1.995 -8.754 1.00 93.25 102 VAL A C 1
ATOM 757 O O . VAL A 1 102 ? -3.137 3.051 -8.990 1.00 93.25 102 VAL A O 1
ATOM 760 N N . GLU A 1 103 ? -3.158 0.913 -8.275 1.00 94.56 103 GLU A N 1
ATOM 761 C CA . GLU A 1 103 ? -4.582 0.829 -7.956 1.00 94.56 103 GLU A CA 1
ATOM 762 C C . GLU A 1 103 ? -4.762 0.273 -6.541 1.00 94.56 103 GLU A C 1
ATOM 764 O O . GLU A 1 103 ? -4.119 -0.705 -6.154 1.00 94.56 103 GLU A O 1
ATOM 769 N N . TRP A 1 104 ? -5.636 0.908 -5.760 1.00 95.88 104 TRP A N 1
ATOM 770 C CA . TRP A 1 104 ? -5.943 0.510 -4.388 1.00 95.88 104 TRP A CA 1
ATOM 771 C C . TRP A 1 104 ? -7.318 -0.150 -4.313 1.00 95.88 104 TRP A C 1
ATOM 773 O O . TRP A 1 104 ? -8.268 0.266 -4.974 1.00 95.88 104 TRP A O 1
ATOM 783 N N . PHE A 1 105 ? -7.431 -1.168 -3.467 1.00 96.00 105 PHE A N 1
ATOM 784 C CA . PHE A 1 105 ? -8.645 -1.947 -3.278 1.00 96.00 105 PHE A CA 1
ATOM 785 C C . PHE A 1 105 ? -8.908 -2.178 -1.791 1.00 96.00 105 PHE A C 1
ATOM 787 O O . PHE A 1 105 ? -7.974 -2.335 -1.005 1.00 96.00 105 PHE A O 1
ATOM 794 N N . LYS A 1 106 ? -10.185 -2.249 -1.417 1.00 95.19 106 LYS A N 1
ATOM 795 C CA . LYS A 1 106 ? -10.660 -2.696 -0.109 1.00 95.19 106 LYS A CA 1
ATOM 796 C C . LYS A 1 106 ? -11.466 -3.975 -0.301 1.00 95.19 106 LYS A C 1
ATOM 798 O O . LYS A 1 106 ? -12.518 -3.952 -0.937 1.00 95.19 106 LYS A O 1
ATOM 803 N N . GLU A 1 107 ? -10.983 -5.082 0.254 1.00 93.12 107 GLU A N 1
ATOM 804 C CA . GLU A 1 107 ? -11.650 -6.392 0.195 1.00 93.12 107 GLU A CA 1
ATOM 805 C C . GLU A 1 107 ? -12.011 -6.795 -1.251 1.00 93.12 107 GLU A C 1
ATOM 807 O O . GLU A 1 107 ? -13.083 -7.329 -1.521 1.00 93.12 107 GLU A O 1
ATOM 812 N N . GLY A 1 108 ? -11.121 -6.474 -2.198 1.00 91.75 108 GLY A N 1
ATOM 813 C CA . GLY A 1 108 ? -11.304 -6.720 -3.633 1.00 91.75 108 GLY A CA 1
ATOM 814 C C . GLY A 1 108 ? -12.077 -5.639 -4.401 1.00 91.75 108 GLY A C 1
ATOM 815 O O . GLY A 1 108 ? -12.106 -5.683 -5.626 1.00 91.75 108 GLY A O 1
ATOM 816 N N . ASN A 1 109 ? -12.660 -4.644 -3.728 1.00 94.69 109 ASN A N 1
ATOM 817 C CA . ASN A 1 109 ? -13.374 -3.541 -4.377 1.00 94.69 109 ASN A CA 1
ATOM 818 C C . ASN A 1 109 ? -12.439 -2.361 -4.628 1.00 94.69 109 ASN A C 1
ATOM 820 O O . ASN A 1 109 ? -11.734 -1.942 -3.712 1.00 94.69 109 ASN A O 1
ATOM 824 N N . HIS A 1 110 ? -12.452 -1.808 -5.840 1.00 95.25 110 HIS A N 1
ATOM 825 C CA . HIS A 1 110 ? -11.639 -0.643 -6.184 1.00 95.25 110 HIS A CA 1
ATOM 826 C C . HIS A 1 110 ? -11.986 0.556 -5.288 1.00 95.25 110 HIS A C 1
ATOM 828 O O . HIS A 1 110 ? -13.160 0.832 -5.031 1.00 95.25 110 HIS A O 1
ATOM 834 N N . ILE A 1 111 ? -10.961 1.245 -4.791 1.00 94.56 111 ILE A N 1
ATOM 835 C CA . ILE A 1 111 ? -11.110 2.439 -3.962 1.00 94.56 111 ILE A CA 1
ATOM 836 C C . ILE A 1 111 ? -11.029 3.665 -4.860 1.00 94.56 111 ILE A C 1
ATOM 838 O O . ILE A 1 111 ? -10.016 3.901 -5.512 1.00 94.56 111 ILE A O 1
ATOM 842 N N . GLU A 1 112 ? -12.075 4.481 -4.824 1.00 92.75 112 GLU A N 1
ATOM 843 C CA . GLU A 1 112 ? -12.091 5.790 -5.468 1.00 92.75 112 GLU A CA 1
ATOM 844 C C . GLU A 1 112 ? -11.822 6.899 -4.449 1.00 92.75 112 GLU A C 1
ATOM 846 O O . GLU A 1 112 ? -12.250 6.833 -3.288 1.00 92.75 112 GLU A O 1
ATOM 851 N N . GLU A 1 113 ? -11.109 7.932 -4.893 1.00 92.81 113 GLU A N 1
ATOM 852 C CA . GLU A 1 113 ? -10.860 9.123 -4.089 1.00 92.81 113 GLU A CA 1
ATOM 853 C C . GLU A 1 113 ? -12.161 9.890 -3.817 1.00 92.81 113 GLU A C 1
ATOM 855 O O . GLU A 1 113 ? -13.046 9.998 -4.664 1.00 92.81 113 GLU A O 1
ATOM 860 N N . ASN A 1 114 ? -12.278 10.433 -2.610 1.00 93.19 114 ASN A N 1
ATOM 861 C CA . ASN A 1 114 ? -13.414 11.231 -2.159 1.00 93.19 114 ASN A CA 1
ATOM 862 C C . ASN A 1 114 ? -12.979 12.183 -1.028 1.00 93.19 114 ASN A C 1
ATOM 864 O O . ASN A 1 114 ? -11.801 12.276 -0.689 1.00 93.19 114 ASN A O 1
ATOM 868 N N . ASP A 1 115 ? -13.919 12.886 -0.393 1.00 92.44 115 ASP A N 1
ATOM 869 C CA . ASP A 1 115 ? -13.597 13.832 0.689 1.00 92.44 115 ASP A CA 1
ATOM 870 C C . ASP A 1 115 ? -12.870 13.190 1.891 1.00 92.44 115 ASP A C 1
ATOM 872 O O . ASP A 1 115 ? -12.118 13.860 2.614 1.00 92.44 115 ASP A O 1
ATOM 876 N N . GLN A 1 116 ? -13.090 11.892 2.124 1.00 91.19 116 GLN A N 1
ATOM 877 C CA . GLN A 1 116 ? -12.508 11.135 3.233 1.00 91.19 116 GLN A CA 1
ATOM 878 C C . GLN A 1 116 ? -11.271 10.324 2.838 1.00 91.19 116 GLN A C 1
ATOM 880 O O . GLN A 1 116 ? -10.467 10.032 3.722 1.00 91.19 116 GLN A O 1
ATOM 885 N N . ILE A 1 117 ? -11.114 9.963 1.563 1.00 94.88 117 ILE A N 1
ATOM 886 C CA . ILE A 1 117 ? -10.052 9.089 1.052 1.00 94.88 117 ILE A CA 1
ATOM 887 C C . ILE A 1 117 ? -9.291 9.795 -0.071 1.00 94.88 117 ILE A C 1
ATOM 889 O O . ILE A 1 117 ? -9.892 10.229 -1.046 1.00 94.88 117 ILE A O 1
ATOM 893 N N . SER A 1 118 ? -7.967 9.858 0.025 1.00 95.38 118 SER A N 1
ATOM 894 C CA . SER A 1 118 ? -7.102 10.422 -1.018 1.00 95.38 118 SER A CA 1
ATOM 895 C C . SER A 1 118 ? -5.947 9.474 -1.323 1.00 95.38 118 SER A C 1
ATOM 897 O O . SER A 1 118 ? -5.387 8.866 -0.408 1.00 95.38 118 SER A O 1
ATOM 899 N N . ILE A 1 119 ? -5.582 9.358 -2.596 1.00 95.06 119 ILE A N 1
ATOM 900 C CA . ILE A 1 119 ? -4.516 8.490 -3.091 1.00 95.06 119 ILE A CA 1
ATOM 901 C C . ILE A 1 119 ? -3.448 9.372 -3.730 1.00 95.06 119 ILE A C 1
ATOM 903 O O . ILE A 1 119 ? -3.684 10.069 -4.709 1.00 95.06 119 ILE A O 1
ATOM 907 N N . ILE A 1 120 ? -2.239 9.329 -3.181 1.00 92.69 120 ILE A N 1
ATOM 908 C CA . ILE A 1 120 ? -1.099 10.088 -3.693 1.00 92.69 120 ILE A CA 1
ATOM 909 C C . ILE A 1 120 ? -0.101 9.085 -4.249 1.00 92.69 120 ILE A C 1
ATOM 911 O O . ILE A 1 120 ? 0.566 8.388 -3.489 1.00 92.69 120 ILE A O 1
ATOM 915 N N . THR A 1 121 ? 0.010 9.016 -5.571 1.00 88.75 121 THR A N 1
ATOM 916 C CA . THR A 1 121 ? 0.972 8.145 -6.253 1.00 88.75 121 THR A CA 1
ATOM 917 C C . THR A 1 121 ? 1.996 8.999 -6.979 1.00 88.75 121 THR A C 1
ATOM 919 O O . THR A 1 121 ? 1.645 9.911 -7.725 1.00 88.75 121 THR A O 1
ATOM 922 N N . THR A 1 122 ? 3.271 8.700 -6.759 1.00 86.69 122 THR A N 1
ATOM 923 C CA . THR A 1 122 ? 4.395 9.351 -7.434 1.00 86.69 122 THR A CA 1
ATOM 924 C C . THR A 1 122 ? 5.371 8.297 -7.949 1.00 86.69 122 THR A C 1
ATOM 926 O O . THR A 1 122 ? 5.180 7.097 -7.741 1.00 86.69 122 THR A O 1
ATOM 929 N N . GLU A 1 123 ? 6.420 8.732 -8.641 1.00 80.50 123 GLU A N 1
ATOM 930 C CA . GLU A 1 123 ? 7.488 7.840 -9.077 1.00 80.50 123 GLU A CA 1
ATOM 931 C C . GLU A 1 123 ? 8.203 7.247 -7.852 1.00 80.50 123 GLU A C 1
ATOM 933 O O . GLU A 1 123 ? 8.879 7.945 -7.097 1.00 80.50 123 GLU A O 1
ATOM 938 N N . GLY A 1 124 ? 7.996 5.950 -7.626 1.00 83.12 124 GLY A N 1
ATOM 939 C CA . GLY A 1 124 ? 8.661 5.195 -6.568 1.00 83.12 124 GLY A CA 1
ATOM 940 C C . GLY A 1 124 ? 7.848 4.971 -5.290 1.00 83.12 124 GLY A C 1
ATOM 941 O O . GLY A 1 124 ? 8.265 4.171 -4.462 1.00 83.12 124 GLY A O 1
ATOM 942 N N . HIS A 1 125 ? 6.697 5.623 -5.090 1.00 89.69 125 HIS A N 1
ATOM 943 C CA . HIS A 1 125 ? 5.866 5.362 -3.907 1.00 89.69 125 HIS A CA 1
ATOM 944 C C . HIS A 1 125 ? 4.399 5.758 -4.081 1.00 89.69 125 HIS A C 1
ATOM 946 O O . HIS A 1 125 ? 4.038 6.598 -4.908 1.00 89.69 125 HIS A O 1
ATOM 952 N N . THR A 1 126 ? 3.545 5.178 -3.243 1.00 91.75 126 THR A N 1
ATOM 953 C CA . THR A 1 126 ? 2.114 5.489 -3.172 1.00 91.75 126 THR A CA 1
ATOM 954 C C . THR A 1 126 ? 1.658 5.611 -1.722 1.00 91.75 126 THR A C 1
ATOM 956 O O . THR A 1 126 ? 2.219 4.984 -0.817 1.00 91.75 126 THR A O 1
ATOM 959 N N . GLN A 1 127 ? 0.654 6.452 -1.492 1.00 93.81 127 GLN A N 1
ATOM 960 C CA . GLN A 1 127 ? 0.082 6.705 -0.180 1.00 93.81 127 GLN A CA 1
ATOM 961 C C . GLN A 1 127 ? -1.442 6.704 -0.253 1.00 93.81 127 GLN A C 1
ATOM 963 O O . GLN A 1 127 ? -2.022 7.453 -1.036 1.00 93.81 127 GLN A O 1
ATOM 968 N N . LEU A 1 128 ? -2.085 5.919 0.608 1.00 94.31 128 LEU A N 1
ATOM 969 C CA . LEU A 1 128 ? -3.528 5.957 0.835 1.00 94.31 128 LEU A CA 1
ATOM 970 C C . LEU A 1 128 ? -3.804 6.703 2.143 1.00 94.31 128 LEU A C 1
ATOM 972 O O . LEU A 1 128 ? -3.474 6.220 3.228 1.00 94.31 128 LEU A O 1
ATOM 976 N N . VAL A 1 129 ? -4.410 7.882 2.040 1.00 95.19 129 VAL A N 1
ATOM 977 C CA . VAL A 1 129 ? -4.763 8.747 3.170 1.00 95.19 129 VAL A CA 1
ATOM 978 C C . VAL A 1 129 ? -6.256 8.625 3.441 1.00 95.19 129 VAL A C 1
ATOM 980 O O . VAL A 1 129 ? -7.067 8.891 2.561 1.00 95.19 129 VAL A O 1
ATOM 983 N N . MET A 1 130 ? -6.634 8.279 4.670 1.00 95.25 130 MET A N 1
ATOM 984 C CA . MET A 1 130 ? -8.030 8.237 5.108 1.00 95.25 130 MET A CA 1
ATOM 985 C C . MET A 1 130 ? -8.245 9.118 6.338 1.00 95.25 130 MET A C 1
ATOM 987 O O . MET A 1 130 ? -7.529 9.017 7.336 1.00 95.25 130 MET A O 1
ATOM 991 N N . LYS A 1 131 ? -9.250 9.993 6.276 1.00 94.00 131 LYS A N 1
ATOM 992 C CA . LYS A 1 131 ? -9.610 10.944 7.336 1.00 94.00 131 LYS A CA 1
ATOM 993 C C . LYS A 1 131 ? -10.812 10.437 8.124 1.00 94.00 131 LYS A C 1
ATOM 995 O O . LYS A 1 131 ? -11.777 9.960 7.528 1.00 94.00 131 LYS A O 1
ATOM 1000 N N . LYS A 1 132 ? -10.802 10.643 9.448 1.00 91.25 132 LYS A N 1
ATOM 1001 C CA . LYS A 1 132 ? -11.902 10.258 10.351 1.00 91.25 132 LYS A CA 1
ATOM 1002 C C . LYS A 1 132 ? -12.300 8.787 10.170 1.00 91.25 132 LYS A C 1
ATOM 1004 O O . LYS A 1 132 ? -13.456 8.473 9.895 1.00 91.25 132 LYS A O 1
ATOM 1009 N N . VAL A 1 133 ? -11.317 7.901 10.301 1.00 92.25 133 VAL A N 1
ATOM 1010 C CA . VAL A 1 133 ? -11.464 6.448 10.185 1.00 92.25 133 VAL A CA 1
ATOM 1011 C C . VAL A 1 133 ? -12.529 5.968 11.167 1.00 92.25 133 VAL A C 1
ATOM 1013 O O . VAL A 1 133 ? -12.439 6.218 12.364 1.00 92.25 133 VAL A O 1
ATOM 1016 N N . GLY A 1 134 ? -13.546 5.276 10.670 1.00 90.44 134 GLY A N 1
ATOM 1017 C CA . GLY A 1 134 ? -14.567 4.613 11.475 1.00 90.44 134 GLY A CA 1
ATOM 1018 C C . G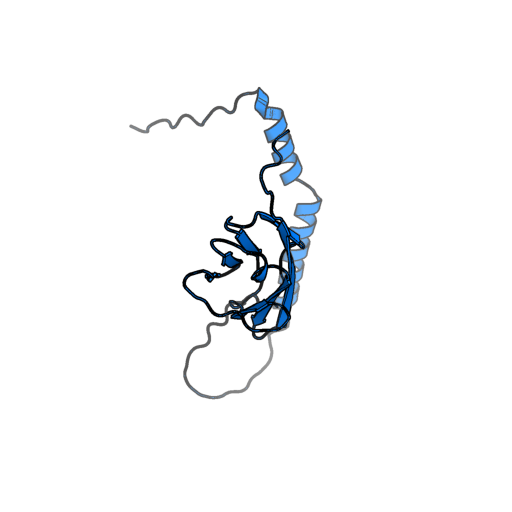LY A 1 134 ? -14.535 3.100 11.282 1.00 90.44 134 GLY A C 1
ATOM 1019 O O . GLY A 1 134 ? -13.759 2.571 10.493 1.00 90.44 134 GLY A O 1
ATOM 1020 N N . LYS A 1 135 ? -15.433 2.378 11.960 1.00 88.88 135 LYS A N 1
ATOM 1021 C CA . LYS A 1 135 ? -15.528 0.908 11.853 1.00 88.88 135 LYS A CA 1
ATOM 1022 C C . LYS A 1 135 ? -15.704 0.407 10.413 1.00 88.88 135 LYS A C 1
ATOM 1024 O O . LYS A 1 135 ? -15.206 -0.659 10.079 1.00 88.88 135 LYS A O 1
ATOM 1029 N N . ASN A 1 136 ? -16.348 1.197 9.554 1.00 90.88 136 ASN A N 1
ATOM 1030 C CA . ASN A 1 136 ? -16.555 0.867 8.140 1.00 90.88 136 ASN A CA 1
ATOM 1031 C C . ASN A 1 136 ? -15.261 0.898 7.311 1.00 90.88 136 ASN A C 1
ATOM 1033 O O . ASN A 1 136 ? -15.240 0.377 6.199 1.00 90.88 136 ASN A O 1
ATOM 1037 N N . ASN A 1 137 ? -14.193 1.506 7.827 1.00 91.25 137 ASN A N 1
ATOM 1038 C CA . ASN A 1 137 ? -12.870 1.520 7.206 1.00 91.25 137 ASN A CA 1
ATOM 1039 C C . ASN A 1 137 ? -11.994 0.349 7.677 1.00 91.25 137 ASN A C 1
ATOM 1041 O O . ASN A 1 137 ? -10.879 0.198 7.195 1.00 91.25 137 ASN A O 1
ATOM 1045 N N . ALA A 1 138 ? -12.463 -0.478 8.616 1.00 93.50 138 ALA A N 1
ATOM 1046 C CA . ALA A 1 138 ? -11.778 -1.722 8.936 1.00 93.50 138 ALA A CA 1
ATOM 1047 C C . ALA A 1 138 ? -11.884 -2.699 7.756 1.00 93.50 138 ALA A C 1
ATOM 1049 O O . ALA A 1 138 ? -12.868 -2.677 7.005 1.00 93.50 138 ALA A O 1
ATOM 1050 N N . GLY A 1 139 ? -10.874 -3.550 7.606 1.00 94.56 139 GLY A N 1
ATOM 1051 C CA . GLY A 1 139 ? -10.830 -4.569 6.562 1.00 94.56 139 GLY A CA 1
ATOM 1052 C C . GLY A 1 139 ? -9.445 -4.734 5.954 1.00 94.56 139 GLY A C 1
ATOM 1053 O O . GLY A 1 139 ? -8.462 -4.157 6.423 1.00 94.56 139 GLY A O 1
ATOM 1054 N N . VAL A 1 140 ? -9.384 -5.544 4.903 1.00 95.75 140 VAL A N 1
ATOM 1055 C CA . VAL A 1 140 ? -8.156 -5.817 4.154 1.00 95.75 140 VAL A CA 1
ATOM 1056 C C . VAL A 1 140 ? -8.054 -4.850 2.982 1.00 95.75 140 VAL A C 1
ATOM 1058 O O . VAL A 1 140 ? -8.985 -4.726 2.189 1.00 95.75 140 VAL A O 1
ATOM 1061 N N . TYR A 1 141 ? -6.917 -4.180 2.873 1.00 95.31 141 TYR A N 1
ATOM 1062 C CA . TYR A 1 141 ? -6.586 -3.264 1.795 1.00 95.31 141 TYR A CA 1
ATOM 1063 C C . TYR A 1 141 ? -5.472 -3.872 0.957 1.00 95.31 141 TYR A C 1
ATOM 1065 O O . 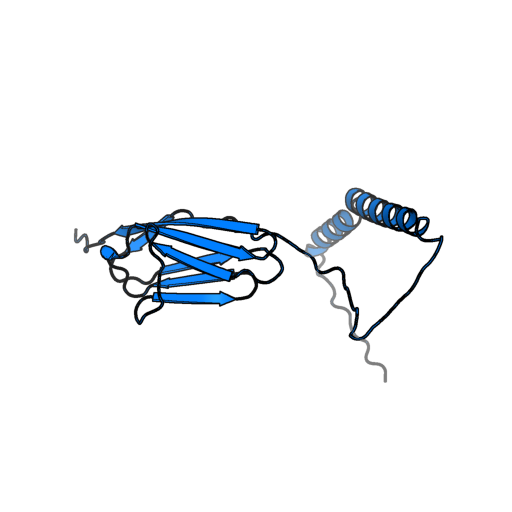TYR A 1 141 ? -4.512 -4.416 1.501 1.00 95.31 141 TYR A O 1
ATOM 1073 N N . SER A 1 142 ? -5.588 -3.770 -0.360 1.00 95.06 142 SER A N 1
ATOM 1074 C CA . SER A 1 142 ? -4.559 -4.229 -1.285 1.00 95.06 142 SER A CA 1
ATOM 1075 C C . SER A 1 142 ? -4.186 -3.139 -2.274 1.00 95.06 142 SER A C 1
ATOM 1077 O O . SER A 1 142 ? -5.047 -2.436 -2.797 1.00 95.06 142 SER A O 1
ATOM 1079 N N . CYS A 1 143 ? -2.895 -3.022 -2.537 1.00 94.00 143 CYS A N 1
ATOM 1080 C CA . CYS A 1 143 ? -2.317 -2.125 -3.519 1.00 94.00 143 CYS A CA 1
ATOM 1081 C C . CYS A 1 143 ? -1.719 -2.970 -4.639 1.00 94.00 143 CYS A C 1
ATOM 1083 O O . CYS A 1 143 ? -0.931 -3.880 -4.376 1.00 94.00 143 CYS A O 1
ATOM 1085 N N . ILE A 1 144 ? -2.108 -2.691 -5.877 1.00 94.69 144 ILE A N 1
ATOM 1086 C CA . ILE A 1 144 ? -1.620 -3.394 -7.057 1.00 94.69 144 ILE A CA 1
ATOM 1087 C C . ILE A 1 144 ? -0.826 -2.400 -7.892 1.00 94.69 144 ILE A C 1
ATOM 1089 O O . ILE A 1 144 ? -1.368 -1.398 -8.351 1.00 94.69 144 ILE A O 1
ATOM 1093 N N . ALA A 1 145 ? 0.457 -2.691 -8.088 1.00 93.25 145 ALA A N 1
ATOM 1094 C CA . ALA A 1 145 ? 1.337 -1.933 -8.965 1.00 93.25 145 ALA A CA 1
ATOM 1095 C C . ALA A 1 145 ? 1.573 -2.743 -10.242 1.00 93.25 145 ALA A C 1
ATOM 1097 O O . ALA A 1 145 ? 1.983 -3.899 -10.164 1.00 93.25 145 ALA A O 1
ATOM 1098 N N . THR A 1 146 ? 1.312 -2.153 -11.408 1.00 92.31 146 THR A N 1
ATOM 1099 C CA . THR A 1 146 ? 1.458 -2.811 -12.714 1.00 92.31 146 THR A CA 1
ATOM 1100 C C . THR A 1 146 ? 2.308 -1.972 -13.654 1.00 92.31 146 THR A C 1
ATOM 1102 O O . THR A 1 146 ? 2.058 -0.780 -13.834 1.00 92.31 146 THR A O 1
ATOM 1105 N N . ASN A 1 147 ? 3.277 -2.606 -14.305 1.00 90.94 147 ASN A N 1
ATOM 1106 C CA . ASN A 1 147 ? 4.020 -2.031 -15.420 1.00 90.94 147 ASN A CA 1
ATOM 1107 C C . ASN A 1 147 ? 4.161 -3.069 -16.559 1.00 90.94 147 ASN A C 1
ATOM 1109 O O . ASN A 1 147 ? 3.748 -4.218 -16.392 1.00 90.94 147 ASN A O 1
ATOM 1113 N N . PRO A 1 148 ? 4.731 -2.711 -17.725 1.00 90.94 148 PRO A N 1
ATOM 1114 C CA . PRO A 1 148 ? 4.875 -3.639 -18.855 1.00 90.94 148 PRO A CA 1
ATOM 1115 C C . PRO A 1 148 ? 5.697 -4.907 -18.567 1.00 90.94 148 PRO A C 1
ATOM 1117 O O . PRO A 1 148 ? 5.655 -5.849 -19.353 1.00 90.94 148 PRO A O 1
ATOM 1120 N N . TYR A 1 149 ? 6.453 -4.926 -17.470 1.00 89.56 149 TYR A N 1
ATOM 1121 C CA . TYR A 1 149 ? 7.362 -6.005 -17.089 1.00 89.56 149 TYR A CA 1
ATOM 1122 C C . TYR A 1 149 ? 6.812 -6.873 -15.952 1.00 89.56 149 TYR A C 1
ATOM 1124 O O . TYR A 1 149 ? 7.404 -7.906 -15.645 1.00 89.56 149 TYR A O 1
ATOM 1132 N N . GLY A 1 150 ? 5.683 -6.501 -15.341 1.00 89.81 150 GLY A N 1
ATOM 1133 C CA . GLY A 1 150 ? 5.016 -7.334 -14.350 1.00 89.81 150 GLY A CA 1
ATOM 1134 C C . GLY A 1 150 ? 3.996 -6.604 -13.484 1.00 89.81 150 GLY A C 1
ATOM 1135 O O . GLY A 1 150 ? 3.682 -5.428 -13.671 1.00 89.81 150 GLY A O 1
ATOM 1136 N N . THR A 1 151 ? 3.515 -7.334 -12.484 1.00 92.44 151 THR A N 1
ATOM 1137 C CA . THR A 1 151 ? 2.564 -6.853 -11.485 1.00 92.44 151 THR A CA 1
ATOM 1138 C C . THR A 1 151 ? 3.030 -7.294 -10.107 1.00 92.44 151 THR A C 1
ATOM 1140 O O . THR A 1 151 ? 3.431 -8.442 -9.925 1.00 92.44 151 THR A O 1
ATOM 1143 N N . ALA A 1 152 ? 2.934 -6.397 -9.133 1.00 92.19 152 ALA A N 1
ATOM 1144 C CA . ALA A 1 152 ? 3.117 -6.709 -7.728 1.00 92.19 152 ALA A CA 1
ATOM 1145 C C . ALA A 1 152 ? 1.856 -6.378 -6.948 1.00 92.19 152 ALA A C 1
ATOM 1147 O O . ALA A 1 152 ? 1.060 -5.515 -7.328 1.00 92.19 152 ALA A O 1
ATOM 1148 N N . THR A 1 153 ? 1.700 -7.058 -5.821 1.00 93.69 153 THR A N 1
ATOM 1149 C CA . THR A 1 153 ? 0.590 -6.844 -4.903 1.00 93.69 153 THR A CA 1
ATOM 1150 C C . THR A 1 153 ? 1.128 -6.716 -3.492 1.00 93.69 153 THR A C 1
ATOM 1152 O O . THR A 1 153 ? 1.899 -7.553 -3.030 1.00 93.69 153 THR A O 1
ATOM 1155 N N . TYR A 1 154 ? 0.691 -5.666 -2.815 1.00 92.25 154 TYR A N 1
ATOM 1156 C CA . TYR A 1 154 ? 0.865 -5.472 -1.388 1.00 92.25 154 TYR A CA 1
ATOM 1157 C C . TYR A 1 154 ? -0.495 -5.564 -0.707 1.00 92.25 154 TYR A C 1
ATOM 1159 O O . TYR A 1 154 ? -1.495 -5.103 -1.256 1.00 92.25 154 TYR A O 1
ATOM 1167 N N . GLN A 1 155 ? -0.533 -6.139 0.491 1.00 93.56 155 GLN A N 1
ATOM 1168 C CA . GLN A 1 155 ? -1.749 -6.266 1.280 1.00 93.56 155 GLN A CA 1
ATOM 1169 C C . GLN A 1 155 ? -1.488 -5.849 2.727 1.00 93.56 155 GLN A C 1
ATOM 1171 O O . GLN A 1 155 ? -0.483 -6.236 3.321 1.00 93.56 155 GLN A O 1
ATOM 1176 N N . CYS A 1 156 ? -2.417 -5.099 3.313 1.00 94.12 156 CYS A N 1
ATOM 1177 C CA . CYS A 1 156 ? -2.416 -4.770 4.731 1.00 94.12 156 CYS A CA 1
ATOM 1178 C C . CYS A 1 156 ? -3.823 -4.850 5.328 1.00 94.12 156 CYS A C 1
ATOM 1180 O O . CYS A 1 156 ? -4.830 -4.750 4.632 1.00 94.12 156 CYS A O 1
ATOM 1182 N N . THR A 1 157 ? -3.899 -5.035 6.642 1.00 95.06 157 THR A N 1
ATOM 1183 C CA . THR A 1 157 ? -5.162 -5.109 7.384 1.00 95.06 157 THR A CA 1
ATOM 1184 C C . THR A 1 157 ? -5.318 -3.886 8.272 1.00 95.06 157 THR A C 1
ATOM 1186 O O . THR A 1 157 ? -4.395 -3.514 8.993 1.00 95.06 157 THR A O 1
ATOM 1189 N N . ILE A 1 158 ? -6.492 -3.261 8.258 1.00 94.50 158 ILE A N 1
ATOM 1190 C CA . ILE A 1 158 ? -6.827 -2.158 9.158 1.00 94.50 158 ILE A CA 1
ATOM 1191 C C . ILE A 1 158 ? -7.781 -2.658 10.233 1.00 94.50 158 ILE A C 1
ATOM 1193 O O . ILE A 1 158 ? -8.894 -3.106 9.946 1.00 94.50 158 ILE A O 1
ATOM 1197 N N . HIS A 1 159 ? -7.360 -2.509 11.483 1.00 94.00 159 HIS A N 1
ATOM 1198 C CA . HIS A 1 159 ? -8.189 -2.689 12.661 1.00 94.00 159 HIS A CA 1
ATOM 1199 C C . HIS A 1 159 ? -8.545 -1.331 13.245 1.00 94.00 159 HIS A C 1
ATOM 1201 O O . HIS A 1 159 ? -7.679 -0.493 13.499 1.00 94.00 159 HIS A O 1
ATOM 1207 N N . VAL A 1 160 ? -9.837 -1.133 13.492 1.00 93.69 160 VAL A N 1
ATOM 1208 C CA . VAL A 1 160 ? -10.346 0.086 14.114 1.00 93.69 160 VAL A CA 1
ATOM 1209 C C . VAL A 1 160 ? -10.784 -0.237 15.530 1.00 93.69 160 VAL A C 1
ATOM 1211 O O . VAL A 1 160 ? -11.698 -1.036 15.737 1.00 93.69 160 VAL A O 1
ATOM 1214 N N . THR A 1 161 ? -10.135 0.388 16.506 1.00 89.19 161 THR A N 1
ATOM 1215 C CA . THR A 1 161 ? -10.509 0.261 17.914 1.00 89.19 161 THR A CA 1
ATOM 1216 C C . THR A 1 161 ? -11.312 1.479 18.354 1.00 89.19 161 THR A C 1
ATOM 1218 O O . THR A 1 161 ? -10.984 2.622 18.040 1.00 89.19 161 THR A O 1
ATOM 1221 N N . ASN A 1 162 ? -12.393 1.251 19.095 1.00 79.69 162 ASN A N 1
ATOM 1222 C CA . ASN A 1 162 ? -13.036 2.326 19.835 1.00 79.69 162 ASN A CA 1
ATOM 1223 C C . ASN A 1 162 ? -12.350 2.388 21.196 1.00 79.69 162 ASN A C 1
ATOM 1225 O O . ASN A 1 162 ? -12.773 1.703 22.124 1.00 79.69 162 ASN A O 1
ATOM 1229 N N . GLN A 1 163 ? -11.308 3.205 21.328 1.00 62.81 163 GLN A N 1
ATOM 1230 C CA . GLN A 1 163 ? -10.870 3.661 22.646 1.00 62.81 163 GLN A CA 1
ATOM 1231 C C . GLN A 1 163 ? -11.923 4.658 23.149 1.00 62.81 163 GLN A C 1
ATOM 1233 O O . GLN A 1 163 ? -11.772 5.874 23.073 1.00 62.81 163 GLN A O 1
ATOM 1238 N N . GLY A 1 164 ? -13.065 4.120 23.581 1.00 53.94 164 GLY A N 1
ATOM 1239 C CA . GLY A 1 164 ? -13.953 4.833 24.478 1.00 53.94 164 GLY A CA 1
ATOM 1240 C C . GLY A 1 164 ? -13.194 5.012 25.782 1.00 53.94 164 GLY A C 1
ATOM 1241 O O . GLY A 1 164 ? -12.682 4.037 26.321 1.00 53.94 164 GLY A O 1
ATOM 1242 N N . TRP A 1 165 ? -13.077 6.261 26.219 1.00 54.56 165 TRP A N 1
ATOM 1243 C CA . TRP A 1 165 ? -12.533 6.693 27.503 1.00 54.56 165 TRP A CA 1
ATOM 1244 C C . TRP A 1 165 ? -12.706 5.613 28.585 1.00 54.56 165 TRP A C 1
ATOM 1246 O O . TRP A 1 165 ? -13.805 5.422 29.106 1.00 54.56 165 TRP A O 1
ATOM 1256 N N . SER A 1 166 ? -11.636 4.893 28.929 1.00 47.84 166 SER A N 1
ATOM 1257 C CA . SER A 1 166 ? -11.633 4.104 30.158 1.00 47.84 166 SER A CA 1
ATOM 1258 C C . SER A 1 166 ? -11.424 5.096 31.295 1.00 47.84 166 SER A C 1
ATOM 1260 O O . SER A 1 166 ? -10.295 5.361 31.695 1.00 47.84 166 SER A O 1
ATOM 1262 N N . MET A 1 167 ? -12.507 5.727 31.753 1.00 50.41 167 MET A N 1
ATOM 1263 C CA . MET A 1 167 ? -12.513 6.353 33.071 1.00 50.41 167 MET A CA 1
ATOM 1264 C C . MET A 1 167 ? -12.537 5.233 34.105 1.00 50.41 167 MET A C 1
ATOM 1266 O O . MET A 1 167 ? -13.597 4.659 34.329 1.00 50.41 167 MET A O 1
ATOM 1270 N N . PHE A 1 168 ? -11.388 4.949 34.710 1.00 54.06 168 PHE A N 1
ATOM 1271 C CA . PHE A 1 168 ? -11.274 4.551 36.11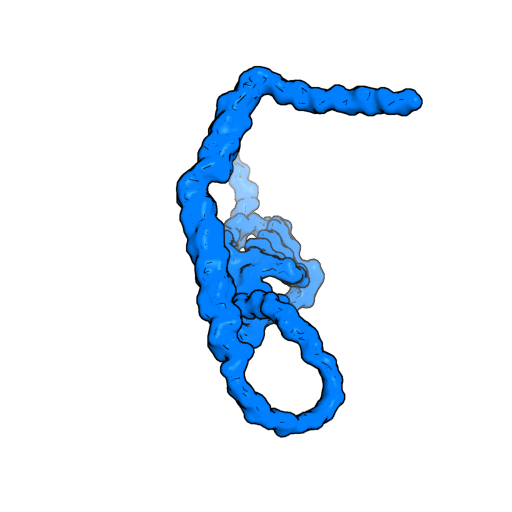1 1.00 54.06 168 PHE A CA 1
ATOM 1272 C C . PHE A 1 168 ? -9.969 5.119 36.660 1.00 54.06 168 PHE A C 1
ATOM 1274 O O . PHE A 1 168 ? -8.940 4.981 35.961 1.00 54.06 168 PHE A O 1
#

Radius of gyration: 26.9 Å; Cα contacts (8 Å, |Δi|>4): 242; chains: 1; bounding box: 62×48×81 Å

Mean predicted aligned error: 17.57 Å

pLDDT: mean 77.13, std 17.49, range [39.69, 96.0]

Solvent-accessible surface area (backbone atoms only — not comparable to full-atom values): 10316 Å² total; per-residue (Å²): 137,84,84,82,76,79,73,85,79,77,59,74,89,49,48,63,59,52,51,49,52,52,52,59,74,63,32,66,69,61,52,53,52,51,53,53,55,54,53,56,59,60,64,64,71,75,79,83,82,83,81,90,84,91,81,91,81,90,85,83,90,78,84,65,90,71,72,75,36,45,34,40,68,52,100,58,74,55,67,45,84,42,50,57,60,40,69,47,73,51,69,42,45,36,47,44,30,63,75,53,52,73,50,46,24,49,77,84,40,79,62,74,73,52,101,45,32,45,74,52,75,57,89,50,34,39,32,47,37,36,50,57,35,39,71,86,65,36,47,44,36,37,40,39,31,37,37,102,70,34,67,27,77,47,66,30,36,36,45,56,41,79,82,66,82,81,86,125

Foldseek 3Di:
DDDDDPDDDDDPVCVVVVVVVVVVVVPPVVVVVVVVVVVVVVVVVPPPDDDDDDDDDDDDDDDDPQDFFWKDKDDFAQEAEAEQQAKDKGKIWIDGPPFWDKWKAFPNHTDDDDPFWDWDDDRGMIMIIGGRDHPVNFGKMKMWTDDPVYIDIDIHTYHYDHPPDPDD

Organism: NCBI:txid227884

Nearest PDB structures (foldseek):
  6h4l-assembly1_A  TM=9.641E-01  e=1.910E-10  Homo sapiens
  8ovu-assembly2_B  TM=8.788E-01  e=2.134E-10  Homo sapiens
  2wwk-assembly1_O  TM=9.169E-01  e=1.562E-09  Homo sapiens
  2wwm-assembly2_C  TM=9.246E-01  e=3.206E-09  Homo sapiens
  8p35-assembly1_A  TM=8.941E-01  e=3.206E-09  Homo sapiens

Sequence (168 aa):
MLTNITQPRIPETYSLLVKVAESLGQSLAAKIIIDAMHDAARHLATTATSSSEESESEGGIKISPSLTLAPTFEISKETYNINSGENVTIHTQIEGAPCSKVEWFKEGNHIEENDQISIITTEGHTQLVMKKVGKNNAGVYSCIATNPYGTATYQCTIHVTNQGWSMF